Protein AF-A0A6L8DSC5-F1 (afdb_monomer_lite)

Foldseek 3Di:
DDKDFDDVCCPCVVPLVVVVVVLVVQCVVPVPPVVSVVVSVVSVVVVVCCVVCVVPDGDMDDDDDDD

Secondary structure (DSSP, 8-state):
-EEEEPPHHHHIIIIIHHHHHHHHHHHHHTTT-HHHHHHHHHHHHHHHHHHHHTTT---EEEE----

Structure (mmCIF, N/CA/C/O backbone):
data_AF-A0A6L8DSC5-F1
#
_entry.id   AF-A0A6L8DSC5-F1
#
loop_
_atom_site.group_PDB
_atom_site.id
_atom_site.type_symbol
_atom_site.label_atom_id
_atom_site.label_alt_id
_atom_site.label_comp_id
_atom_site.label_asym_id
_atom_site.label_entity_id
_atom_site.label_seq_id
_atom_site.pdbx_PDB_ins_code
_atom_site.Cartn_x
_atom_site.Cartn_y
_atom_site.Cartn_z
_atom_site.occupancy
_atom_site.B_iso_or_equiv
_atom_site.auth_seq_id
_atom_site.auth_comp_id
_atom_site.auth_asym_id
_atom_site.auth_atom_id
_atom_site.pdbx_PDB_model_num
ATOM 1 N N . MET A 1 1 ? 22.278 -9.637 -18.284 1.00 69.69 1 MET A N 1
ATOM 2 C CA . MET A 1 1 ? 21.665 -9.098 -17.052 1.00 69.69 1 MET A CA 1
ATOM 3 C C . MET A 1 1 ? 20.593 -8.131 -17.497 1.00 69.69 1 MET A C 1
ATOM 5 O O . MET A 1 1 ? 20.815 -7.463 -18.498 1.00 69.69 1 MET A O 1
ATOM 9 N N . GLY A 1 2 ? 19.436 -8.137 -16.850 1.00 89.69 2 GLY A N 1
ATOM 10 C CA . GLY A 1 2 ? 18.283 -7.350 -17.282 1.00 89.69 2 GLY A CA 1
ATOM 11 C C . GLY A 1 2 ? 17.460 -6.907 -16.086 1.00 89.69 2 GLY A C 1
ATOM 12 O O . GLY A 1 2 ? 17.620 -7.455 -14.994 1.00 89.69 2 GLY A O 1
ATOM 13 N N . HIS A 1 3 ? 16.612 -5.915 -16.304 1.00 94.69 3 HIS A N 1
ATOM 14 C CA . HIS A 1 3 ? 15.652 -5.436 -15.326 1.00 94.69 3 HIS A CA 1
ATOM 15 C C . HIS A 1 3 ? 14.357 -5.034 -16.034 1.00 94.69 3 HIS A C 1
ATOM 17 O O . HIS A 1 3 ? 14.366 -4.816 -17.250 1.00 94.69 3 HIS A O 1
ATOM 23 N N . PHE A 1 4 ? 13.252 -5.022 -15.298 1.00 95.06 4 PHE A N 1
ATOM 24 C CA . PHE A 1 4 ? 11.974 -4.520 -15.791 1.00 95.06 4 PHE A CA 1
ATOM 25 C C . PHE A 1 4 ? 11.129 -3.936 -14.648 1.00 95.06 4 PH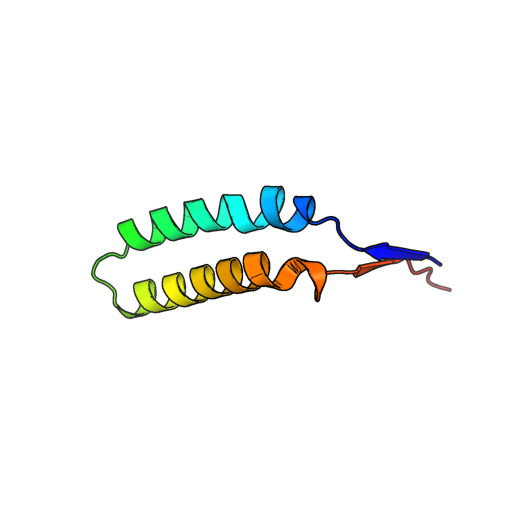E A C 1
ATOM 27 O O . PHE A 1 4 ? 11.145 -4.490 -13.539 1.00 95.06 4 PHE A O 1
ATOM 34 N N . PRO A 1 5 ? 10.356 -2.864 -14.909 1.00 94.69 5 PRO A N 1
ATOM 35 C CA . PRO A 1 5 ? 9.447 -2.310 -13.920 1.00 94.69 5 PRO A CA 1
ATOM 36 C C . PRO A 1 5 ? 8.267 -3.254 -13.718 1.00 94.69 5 PRO A C 1
ATOM 38 O O . PRO A 1 5 ? 7.776 -3.883 -14.663 1.00 94.69 5 PRO A O 1
ATOM 41 N N . LEU A 1 6 ? 7.775 -3.338 -12.485 1.00 94.19 6 LEU A N 1
ATOM 42 C CA . LEU A 1 6 ? 6.505 -3.998 -12.227 1.00 94.19 6 LEU A CA 1
ATOM 43 C C . LEU A 1 6 ? 5.369 -3.148 -12.814 1.00 94.19 6 LEU A C 1
ATOM 45 O O . LEU A 1 6 ? 5.330 -1.938 -12.578 1.00 94.19 6 LEU A O 1
ATOM 49 N N . PRO A 1 7 ? 4.425 -3.757 -13.551 1.00 93.31 7 PRO A N 1
ATOM 50 C CA . PRO A 1 7 ? 3.282 -3.029 -14.080 1.00 93.31 7 PRO A CA 1
ATOM 51 C C . PRO A 1 7 ? 2.371 -2.558 -12.943 1.00 93.31 7 PRO A C 1
ATOM 53 O O . PRO A 1 7 ? 2.282 -3.200 -11.895 1.00 93.31 7 PRO A O 1
ATOM 56 N N . ALA A 1 8 ? 1.615 -1.484 -13.176 1.00 92.31 8 ALA A N 1
ATOM 57 C CA . ALA A 1 8 ? 0.648 -0.969 -12.204 1.00 92.31 8 ALA A CA 1
ATOM 58 C C . ALA A 1 8 ? -0.395 -2.020 -11.766 1.00 92.31 8 ALA A C 1
ATOM 60 O O . ALA A 1 8 ? -0.864 -1.974 -10.633 1.00 92.31 8 ALA A O 1
ATOM 61 N N . SER A 1 9 ? -0.720 -3.002 -12.616 1.00 92.69 9 SER A N 1
ATOM 62 C CA . SER A 1 9 ? -1.616 -4.112 -12.258 1.00 92.69 9 SER A CA 1
ATOM 63 C C . SER A 1 9 ? -1.065 -4.980 -11.124 1.00 92.69 9 SER A C 1
ATOM 65 O O . SER A 1 9 ? -1.827 -5.369 -10.249 1.00 92.69 9 SER A O 1
ATOM 67 N N . ALA A 1 10 ? 0.253 -5.206 -11.067 1.00 92.69 10 ALA A N 1
ATOM 68 C CA . ALA A 1 10 ? 0.875 -5.973 -9.983 1.00 92.69 10 ALA A CA 1
ATOM 69 C C . ALA A 1 10 ? 0.733 -5.272 -8.619 1.00 92.69 10 ALA A C 1
ATOM 71 O O . ALA A 1 10 ? 0.746 -5.914 -7.574 1.00 92.69 10 ALA A O 1
ATOM 72 N N . TRP A 1 11 ? 0.576 -3.947 -8.623 1.00 93.94 11 TRP A N 1
ATOM 73 C CA . TRP A 1 11 ? 0.288 -3.169 -7.423 1.00 93.94 11 TRP A CA 1
ATOM 74 C C . TRP A 1 11 ? -1.205 -3.102 -7.129 1.00 93.94 11 TRP A C 1
ATOM 76 O O . TRP A 1 11 ? -1.619 -3.289 -5.990 1.00 93.94 11 TRP A O 1
ATOM 86 N N . TRP A 1 12 ? -2.033 -2.812 -8.131 1.00 92.56 12 TRP A N 1
ATOM 87 C CA . TRP A 1 12 ? -3.454 -2.596 -7.893 1.00 92.56 12 TRP A CA 1
ATOM 88 C C . TRP A 1 12 ? -4.220 -3.902 -7.699 1.00 92.56 12 TRP A C 1
ATOM 90 O O . TRP A 1 12 ? -4.911 -4.053 -6.694 1.00 92.56 12 TRP A O 1
ATOM 100 N N . ASP A 1 13 ? -4.097 -4.842 -8.632 1.00 94.31 13 ASP A N 1
ATOM 101 C CA . ASP A 1 13 ? -4.925 -6.047 -8.660 1.00 94.31 13 ASP A CA 1
ATOM 102 C C . ASP A 1 13 ? -4.487 -7.058 -7.601 1.00 94.31 13 ASP A C 1
ATOM 104 O O . ASP A 1 13 ? -5.335 -7.632 -6.914 1.00 94.31 13 ASP A O 1
ATOM 108 N N . ASP A 1 14 ? -3.173 -7.219 -7.431 1.00 94.38 14 ASP A N 1
ATOM 109 C CA . ASP A 1 14 ? -2.602 -8.261 -6.576 1.00 94.38 14 ASP A CA 1
ATOM 110 C C . ASP A 1 14 ? -2.292 -7.783 -5.146 1.00 94.38 14 ASP A C 1
ATOM 112 O O . ASP A 1 14 ? -2.237 -8.606 -4.231 1.00 94.38 14 ASP A O 1
ATOM 116 N N . TYR A 1 15 ? -2.124 -6.471 -4.919 1.00 94.94 15 TYR A N 1
ATOM 117 C CA . TYR A 1 15 ? -1.734 -5.925 -3.610 1.00 94.94 15 TYR A CA 1
ATOM 118 C C . TYR A 1 15 ? -2.772 -4.966 -3.004 1.00 94.94 15 TYR A C 1
ATOM 120 O O . TYR A 1 15 ? -3.422 -5.308 -2.012 1.00 94.94 15 TYR A O 1
ATOM 128 N N . TYR A 1 16 ? -2.987 -3.787 -3.593 1.00 96.69 16 TYR A N 1
ATOM 129 C CA . TYR A 1 16 ? -3.802 -2.736 -2.977 1.00 96.69 16 TYR A CA 1
ATOM 130 C C . TYR A 1 16 ? -5.304 -3.015 -2.991 1.00 96.69 16 TYR A C 1
ATOM 132 O O . TYR A 1 16 ? -5.984 -2.689 -2.022 1.00 96.69 16 TYR A O 1
ATOM 140 N N . ARG A 1 17 ? -5.853 -3.649 -4.031 1.00 95.19 17 ARG A N 1
ATOM 141 C CA . ARG A 1 17 ? -7.280 -4.000 -4.060 1.00 95.19 17 ARG A CA 1
ATOM 142 C C . ARG A 1 17 ? -7.639 -5.041 -2.984 1.00 95.19 17 ARG A C 1
ATOM 144 O O . ARG A 1 17 ? -8.616 -4.807 -2.265 1.00 95.19 17 ARG A O 1
ATOM 151 N N . PRO A 1 18 ? -6.880 -6.141 -2.799 1.00 97.75 18 PRO A N 1
ATOM 152 C CA . PRO A 1 18 ? -7.058 -7.022 -1.645 1.00 97.75 18 PRO A CA 1
ATOM 153 C C . PRO A 1 18 ? -6.836 -6.309 -0.306 1.00 97.75 18 PRO A C 1
ATOM 155 O O . PRO A 1 18 ? -7.627 -6.490 0.623 1.00 97.75 18 PRO A O 1
ATOM 158 N N . LEU A 1 19 ? -5.801 -5.465 -0.203 1.00 97.06 19 LEU A N 1
ATOM 159 C CA . LEU A 1 19 ? -5.515 -4.712 1.018 1.00 97.06 19 LEU A CA 1
ATOM 160 C C . LEU A 1 19 ? -6.666 -3.776 1.394 1.00 97.06 19 LEU A C 1
ATOM 162 O O . LEU A 1 19 ? -7.044 -3.734 2.559 1.00 97.06 19 LEU A O 1
ATOM 166 N N . GLN A 1 20 ? -7.277 -3.087 0.430 1.00 97.50 20 GLN A N 1
ATOM 167 C CA . GLN A 1 20 ? -8.410 -2.198 0.676 1.00 97.50 20 GLN A CA 1
ATOM 168 C C . GLN A 1 20 ? -9.587 -2.945 1.315 1.00 97.50 20 GLN A C 1
ATOM 170 O O . GLN A 1 20 ? -10.150 -2.478 2.306 1.00 97.50 20 GLN A O 1
ATOM 175 N N . ALA A 1 21 ? -9.921 -4.133 0.801 1.00 97.69 21 ALA A N 1
ATOM 176 C CA . ALA A 1 21 ? -10.961 -4.975 1.389 1.00 97.69 21 ALA A CA 1
ATOM 177 C C . ALA A 1 21 ? -10.604 -5.404 2.824 1.00 97.69 21 ALA A C 1
ATOM 179 O O . ALA A 1 21 ? -11.451 -5.352 3.721 1.00 97.69 21 ALA A O 1
ATOM 180 N N . ASN A 1 22 ? -9.339 -5.765 3.060 1.00 97.88 22 ASN A N 1
ATOM 181 C CA . ASN A 1 22 ? -8.847 -6.129 4.387 1.00 97.88 22 ASN A CA 1
ATOM 182 C C . ASN A 1 22 ? -8.887 -4.948 5.363 1.00 97.88 22 ASN A C 1
ATOM 184 O O . ASN A 1 22 ? -9.300 -5.134 6.503 1.00 97.88 22 ASN A O 1
ATOM 188 N N . VAL A 1 23 ? -8.524 -3.739 4.926 1.00 98.06 23 VAL A N 1
ATOM 189 C CA . VAL A 1 23 ? -8.595 -2.509 5.730 1.00 98.06 23 VAL A CA 1
ATOM 190 C C . VAL A 1 23 ? -10.040 -2.223 6.131 1.00 98.06 23 VAL A C 1
ATOM 192 O O . VAL A 1 23 ? -10.304 -1.969 7.304 1.00 98.06 23 VAL A O 1
ATOM 195 N N . THR A 1 24 ? -10.999 -2.327 5.206 1.00 97.94 24 THR A N 1
ATOM 196 C CA . THR A 1 24 ? -12.424 -2.166 5.536 1.00 97.94 24 THR A CA 1
ATOM 197 C C . THR A 1 24 ? -12.880 -3.190 6.577 1.00 97.94 24 THR A C 1
ATOM 199 O O . THR A 1 24 ? -13.459 -2.811 7.594 1.00 97.94 24 THR A O 1
ATOM 202 N N . ALA A 1 25 ? -12.573 -4.474 6.373 1.00 98.31 25 ALA A N 1
ATOM 203 C CA . ALA A 1 25 ? -12.936 -5.526 7.322 1.00 98.31 25 ALA A CA 1
ATOM 204 C C . ALA A 1 25 ? -12.264 -5.336 8.696 1.00 98.31 25 ALA A C 1
ATOM 206 O O . ALA A 1 25 ? -12.889 -5.546 9.737 1.00 98.31 25 ALA A O 1
ATOM 207 N N . PHE A 1 26 ? -11.002 -4.907 8.706 1.00 98.25 26 PHE A N 1
ATOM 208 C CA . PHE A 1 26 ? -10.231 -4.627 9.912 1.00 98.25 26 PHE A CA 1
ATOM 209 C C . PHE A 1 26 ? -10.842 -3.475 10.713 1.00 98.25 26 PHE A C 1
ATOM 211 O O . PHE A 1 26 ? -11.061 -3.626 11.915 1.00 98.25 26 PHE A O 1
ATOM 218 N N . ARG A 1 27 ? -11.216 -2.370 10.055 1.00 98.19 27 ARG A N 1
ATOM 219 C CA . ARG A 1 27 ? -11.893 -1.245 10.718 1.00 98.19 27 ARG A CA 1
ATOM 220 C C . ARG A 1 27 ? -13.185 -1.668 11.393 1.00 98.19 27 ARG A C 1
ATOM 222 O O . ARG A 1 27 ? -13.429 -1.257 12.519 1.00 98.19 27 ARG A O 1
ATOM 229 N N . THR A 1 28 ? -13.989 -2.499 10.729 1.00 97.88 28 THR A N 1
ATOM 230 C CA . THR A 1 28 ? -15.227 -3.028 11.316 1.00 97.88 28 THR A CA 1
ATOM 231 C C . THR A 1 28 ? -14.939 -3.931 12.513 1.00 97.88 28 THR A C 1
ATOM 233 O O . THR A 1 28 ? -15.625 -3.843 13.526 1.00 97.88 28 THR A O 1
ATOM 236 N N . ARG A 1 29 ? -13.915 -4.786 12.425 1.00 98.31 29 ARG A N 1
ATOM 237 C CA . ARG A 1 29 ? -13.536 -5.701 13.510 1.00 98.31 29 ARG A CA 1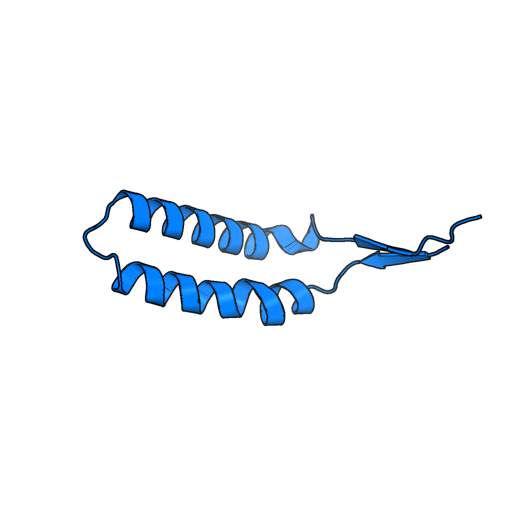
ATOM 238 C C . ARG A 1 29 ? -13.006 -4.975 14.750 1.00 98.31 29 ARG A C 1
ATOM 240 O O . ARG A 1 29 ? -13.207 -5.466 15.856 1.00 98.31 29 ARG A O 1
ATOM 247 N N . TYR A 1 30 ? -12.335 -3.841 14.565 1.00 97.88 30 TYR A N 1
ATOM 248 C CA . TYR A 1 30 ? -11.682 -3.067 15.625 1.00 97.88 30 TYR A CA 1
ATOM 249 C C . TYR A 1 30 ? -12.248 -1.644 15.730 1.00 97.88 30 TYR A C 1
ATOM 251 O O . TYR A 1 30 ? -11.503 -0.679 15.902 1.00 97.88 30 TYR A O 1
ATOM 259 N N . ALA A 1 31 ? -13.570 -1.504 15.607 1.00 96.69 31 ALA A N 1
ATOM 260 C CA . ALA A 1 31 ? -14.245 -0.205 15.557 1.00 96.69 31 ALA A CA 1
ATOM 261 C C . ALA A 1 31 ? -13.957 0.680 16.784 1.00 96.69 31 ALA A C 1
ATOM 263 O O . ALA A 1 31 ? -13.750 1.880 16.636 1.00 96.69 31 ALA A O 1
ATOM 264 N N . ASP A 1 32 ? -13.863 0.074 17.971 1.00 97.88 32 ASP A N 1
ATOM 265 C CA . ASP A 1 32 ? -13.687 0.789 19.242 1.00 97.88 32 ASP A CA 1
ATOM 266 C C . ASP A 1 32 ? -12.218 0.924 19.683 1.00 97.88 32 ASP A C 1
ATOM 268 O O . ASP A 1 32 ? -11.947 1.328 20.813 1.00 97.88 32 ASP A O 1
ATOM 272 N N . ALA A 1 33 ? -11.257 0.561 18.827 1.00 98.38 33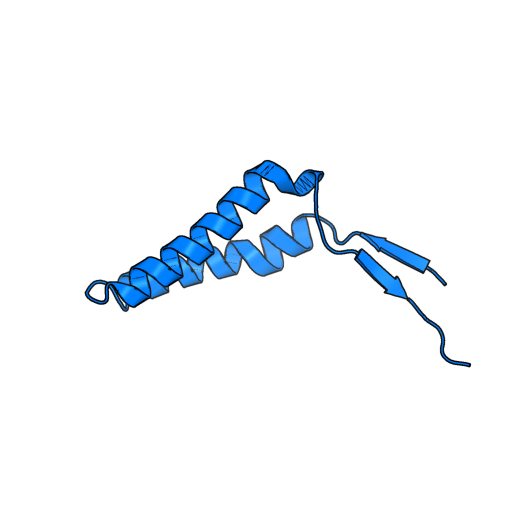 ALA A N 1
ATOM 273 C CA . ALA A 1 33 ? -9.827 0.636 19.127 1.00 98.38 33 ALA A CA 1
ATOM 274 C C . ALA A 1 33 ? -9.168 1.773 18.320 1.00 98.38 33 ALA A C 1
ATOM 276 O O . ALA A 1 33 ? -8.894 1.583 17.132 1.00 98.38 33 ALA A O 1
ATOM 277 N N . PRO A 1 34 ? -8.881 2.938 18.937 1.00 97.81 34 PRO A N 1
ATOM 278 C CA . PRO A 1 34 ? -8.307 4.093 18.242 1.00 97.81 34 PRO A CA 1
ATOM 279 C C . PRO A 1 34 ? -6.998 3.776 17.512 1.00 97.81 34 PRO A C 1
ATOM 281 O O . PRO A 1 34 ? -6.875 4.088 16.333 1.00 97.81 34 PRO A O 1
ATOM 284 N N . ASP A 1 35 ? -6.080 3.058 18.162 1.00 98.31 35 ASP A N 1
ATOM 285 C CA . ASP A 1 35 ? -4.790 2.669 17.575 1.00 98.31 35 ASP A CA 1
ATOM 286 C C . ASP A 1 35 ? -4.967 1.793 16.321 1.00 98.31 35 ASP A C 1
ATOM 288 O O . ASP A 1 35 ? -4.198 1.872 15.362 1.00 98.31 35 ASP A O 1
ATOM 292 N N . ALA A 1 36 ? -6.014 0.960 16.295 1.00 98.00 36 ALA A N 1
ATOM 293 C CA . ALA 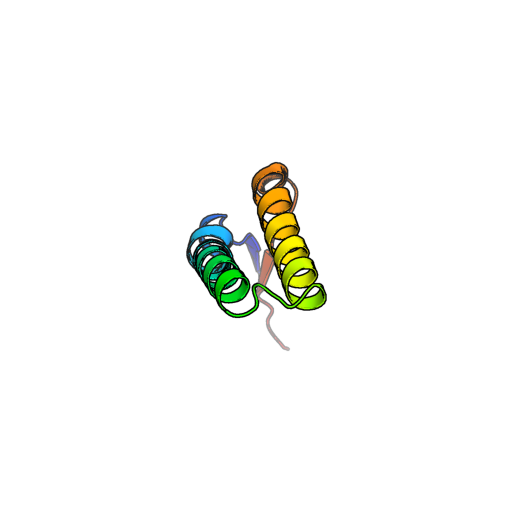A 1 36 ? -6.344 0.155 15.125 1.00 98.00 36 ALA A CA 1
ATOM 294 C C . ALA A 1 36 ? -6.904 1.028 13.990 1.00 98.00 36 ALA A C 1
ATOM 296 O O . ALA A 1 36 ? -6.571 0.814 12.824 1.00 98.00 36 ALA A O 1
ATOM 297 N N . GLN A 1 37 ? -7.725 2.031 14.307 1.00 98.38 37 GLN A N 1
ATOM 298 C CA . GLN A 1 37 ? -8.210 2.973 13.297 1.00 98.38 37 GLN A CA 1
ATOM 299 C C . GLN A 1 37 ? -7.065 3.796 12.704 1.00 98.38 37 GLN A C 1
ATOM 301 O O . GLN A 1 37 ? -7.008 3.934 11.486 1.00 98.38 37 GLN A O 1
ATOM 306 N N . GLU A 1 38 ? -6.115 4.240 13.528 1.00 98.38 38 GLU A N 1
ATOM 307 C CA . GLU A 1 38 ? -4.935 4.973 13.064 1.00 98.38 38 GLU A CA 1
ATOM 308 C C . GLU A 1 38 ? -4.063 4.119 12.131 1.00 98.38 38 GLU A C 1
ATOM 310 O O . GLU A 1 38 ? -3.668 4.574 11.057 1.00 98.38 38 GLU A O 1
ATOM 315 N N . LEU A 1 39 ? -3.828 2.846 12.469 1.00 98.19 39 LEU A N 1
ATOM 316 C CA . LEU A 1 39 ? -3.128 1.920 11.573 1.00 98.19 39 LEU A CA 1
ATOM 317 C C . LEU A 1 39 ? -3.867 1.766 10.233 1.00 98.19 39 LEU A C 1
ATOM 319 O O . LEU A 1 39 ? -3.257 1.781 9.163 1.00 98.19 39 LEU A O 1
ATOM 323 N N . ALA A 1 40 ? -5.193 1.641 10.278 1.00 98.25 40 ALA A N 1
ATOM 324 C CA . ALA A 1 40 ? -6.013 1.548 9.079 1.00 98.25 40 ALA A CA 1
ATOM 325 C C . ALA A 1 40 ? -5.992 2.848 8.249 1.00 98.25 40 ALA A C 1
ATOM 327 O O . ALA A 1 40 ? -6.100 2.787 7.020 1.00 98.25 40 ALA A O 1
ATOM 328 N N . ASP A 1 41 ? -5.862 4.013 8.891 1.00 98.44 41 ASP A N 1
ATOM 329 C CA . ASP A 1 41 ? -5.708 5.316 8.233 1.00 98.44 41 ASP A CA 1
ATOM 330 C C . ASP A 1 41 ? -4.365 5.402 7.508 1.00 98.44 41 ASP A C 1
ATOM 332 O O . ASP A 1 41 ? -4.325 5.824 6.354 1.00 98.44 41 ASP A O 1
ATOM 336 N N . GLN A 1 42 ? -3.284 4.923 8.127 1.00 98.19 42 GLN A N 1
ATOM 337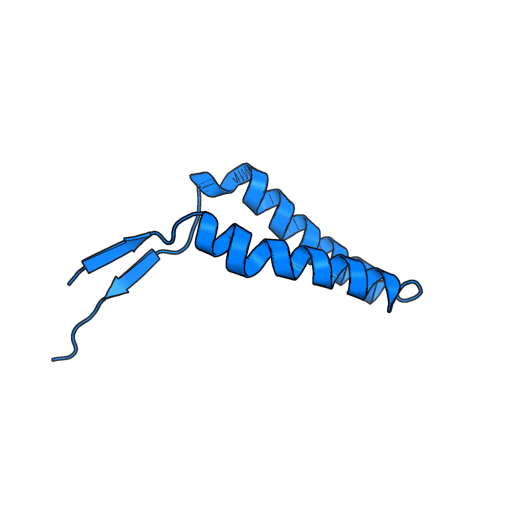 C CA . GLN A 1 42 ? -1.958 4.869 7.504 1.00 98.19 42 GLN A CA 1
ATOM 338 C C . GLN A 1 42 ? -1.956 3.985 6.248 1.00 98.19 42 GLN A C 1
ATOM 340 O O . GLN A 1 42 ? -1.462 4.406 5.202 1.00 98.19 42 GLN A O 1
ATOM 345 N N . CYS A 1 43 ? -2.574 2.799 6.307 1.00 97.75 43 CYS A N 1
ATOM 346 C CA . CYS A 1 43 ? -2.711 1.933 5.131 1.00 97.75 43 CYS A CA 1
ATOM 347 C C . CYS A 1 43 ? -3.550 2.585 4.020 1.00 97.75 43 CYS A C 1
ATOM 349 O O . CYS A 1 43 ? -3.223 2.459 2.840 1.00 97.75 43 CYS A O 1
ATOM 351 N N . GLN A 1 44 ? -4.636 3.282 4.377 1.00 98.12 44 GLN A N 1
ATOM 352 C CA . GLN A 1 44 ? -5.452 4.001 3.394 1.00 98.12 44 GLN A CA 1
ATOM 353 C C . GLN A 1 44 ? -4.677 5.159 2.760 1.00 98.12 44 GLN A C 1
ATOM 355 O O . GLN A 1 44 ? -4.725 5.329 1.544 1.00 98.12 44 GLN A O 1
ATOM 360 N N . HIS A 1 45 ? -3.908 5.897 3.559 1.00 98.00 45 HIS A N 1
ATOM 361 C CA . HIS A 1 45 ? -3.070 6.982 3.073 1.00 98.00 45 HIS A CA 1
ATOM 362 C C . HIS A 1 45 ? -2.025 6.495 2.062 1.00 98.00 45 HIS A C 1
ATOM 364 O O . HIS A 1 45 ? -1.861 7.116 1.015 1.00 98.00 45 HIS A O 1
ATOM 370 N N . GLU A 1 46 ? -1.367 5.360 2.319 1.00 97.31 46 GLU A N 1
ATOM 371 C CA . GLU A 1 46 ? -0.432 4.754 1.362 1.00 97.31 46 GLU A CA 1
ATOM 372 C C . GLU A 1 46 ? -1.114 4.442 0.017 1.00 97.31 46 GLU A C 1
ATOM 374 O O . GLU A 1 46 ? -0.589 4.795 -1.040 1.00 97.31 46 GLU A O 1
ATOM 379 N N . MET A 1 47 ? -2.311 3.841 0.049 1.00 96.88 47 MET A N 1
ATOM 380 C CA . MET A 1 47 ? -3.100 3.555 -1.158 1.00 96.88 47 MET A CA 1
ATOM 381 C C . MET A 1 47 ? -3.470 4.824 -1.935 1.00 96.88 47 MET A C 1
ATOM 383 O O . MET A 1 47 ? -3.451 4.824 -3.170 1.00 96.88 47 MET A O 1
ATOM 387 N N . ASP A 1 48 ? -3.808 5.902 -1.228 1.00 97.31 48 ASP A N 1
ATOM 388 C CA . ASP A 1 48 ? -4.180 7.180 -1.836 1.00 97.31 48 ASP A CA 1
ATOM 389 C C . ASP A 1 48 ? -2.968 7.871 -2.477 1.00 97.31 48 ASP A C 1
ATOM 391 O O . ASP A 1 48 ? -3.065 8.372 -3.601 1.00 97.31 48 ASP A O 1
ATOM 395 N N . VAL A 1 49 ? -1.809 7.838 -1.810 1.00 97.12 49 VAL A N 1
ATOM 396 C CA . VAL A 1 49 ? -0.534 8.322 -2.363 1.00 97.12 49 VAL A CA 1
ATOM 397 C C . VAL A 1 49 ? -0.158 7.527 -3.609 1.00 97.12 49 VAL A C 1
ATOM 399 O O . VAL A 1 49 ? 0.191 8.129 -4.626 1.00 97.12 49 VAL A O 1
ATOM 402 N N . TRP A 1 50 ? -0.298 6.200 -3.577 1.00 96.19 50 TRP A N 1
ATOM 403 C CA . TRP A 1 50 ? -0.031 5.369 -4.747 1.00 96.19 50 TRP A CA 1
ATOM 404 C C . TRP A 1 50 ? -0.946 5.723 -5.911 1.00 96.19 50 TRP A C 1
ATOM 406 O O . TRP A 1 50 ? -0.461 5.991 -7.004 1.00 96.19 50 TRP A O 1
ATOM 416 N N . ARG A 1 51 ? -2.257 5.849 -5.691 1.00 93.88 51 ARG A N 1
ATOM 417 C CA . ARG A 1 51 ? -3.184 6.272 -6.754 1.00 93.88 51 ARG A CA 1
ATOM 418 C C . ARG A 1 51 ? -2.840 7.636 -7.351 1.00 93.88 51 ARG A C 1
ATOM 420 O O . ARG A 1 51 ? -3.042 7.830 -8.545 1.00 93.88 51 ARG A O 1
ATOM 427 N N . ALA A 1 52 ? -2.368 8.574 -6.534 1.00 96.19 52 ALA A N 1
ATOM 428 C CA . ALA A 1 52 ? -2.043 9.924 -6.982 1.00 96.19 52 ALA A CA 1
ATOM 429 C C . ALA A 1 52 ? -0.697 10.011 -7.720 1.00 96.19 52 ALA A C 1
ATOM 431 O O . ALA A 1 52 ? -0.540 10.871 -8.585 1.00 96.19 52 ALA A O 1
ATOM 432 N N . TYR A 1 53 ? 0.267 9.147 -7.384 1.00 95.88 53 TYR A N 1
ATOM 433 C CA . TYR A 1 53 ? 1.658 9.304 -7.819 1.00 95.88 53 TYR A CA 1
ATOM 434 C C . TYR A 1 53 ? 2.321 8.024 -8.360 1.00 95.88 53 TYR A C 1
ATOM 436 O O . TYR A 1 53 ? 3.542 8.009 -8.508 1.00 95.88 53 TYR A O 1
ATOM 444 N N . ALA A 1 54 ? 1.559 6.978 -8.702 1.00 92.75 54 ALA A N 1
ATOM 445 C CA . ALA A 1 54 ? 2.082 5.705 -9.227 1.00 92.75 54 ALA A CA 1
ATOM 446 C C . ALA A 1 54 ? 2.953 5.851 -10.488 1.00 92.75 54 ALA A C 1
ATOM 448 O O . ALA A 1 54 ? 3.800 5.003 -10.750 1.00 92.75 54 ALA A O 1
ATOM 449 N N . ASP A 1 55 ? 2.792 6.932 -11.252 1.00 92.50 55 ASP A N 1
ATOM 450 C CA . ASP A 1 55 ? 3.622 7.199 -12.433 1.00 92.50 55 ASP A CA 1
ATOM 451 C C . ASP A 1 55 ? 5.035 7.705 -12.077 1.00 92.50 55 ASP A C 1
ATOM 453 O O . ASP A 1 55 ? 5.926 7.723 -12.927 1.00 92.50 55 ASP A O 1
ATOM 457 N N . PHE A 1 56 ? 5.260 8.127 -10.828 1.00 93.31 56 PHE A N 1
ATOM 458 C CA . PHE A 1 56 ? 6.516 8.731 -10.371 1.00 93.31 56 PHE A CA 1
ATOM 459 C C . PHE A 1 56 ? 7.378 7.787 -9.528 1.00 93.31 56 PHE A C 1
ATOM 461 O O . PHE A 1 56 ? 8.555 8.075 -9.304 1.00 93.31 56 PHE A O 1
ATOM 468 N N . TYR A 1 57 ? 6.819 6.674 -9.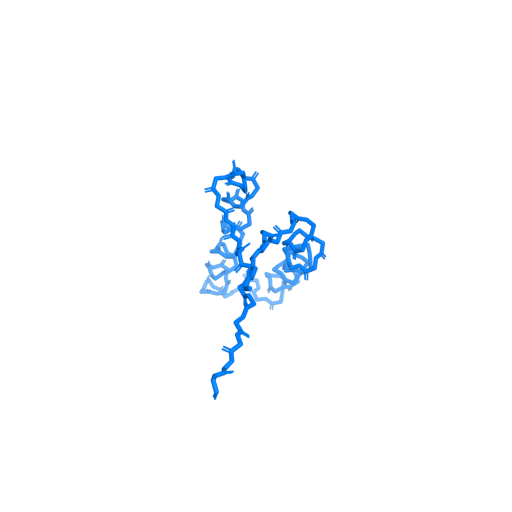049 1.00 92.62 57 TYR A N 1
ATOM 469 C CA . TYR A 1 57 ? 7.545 5.678 -8.268 1.00 92.62 57 TYR A CA 1
ATOM 470 C C . TYR A 1 57 ? 6.951 4.281 -8.447 1.00 92.62 57 TYR A C 1
ATOM 472 O O . TYR A 1 57 ? 5.767 4.111 -8.714 1.00 92.62 57 TYR A O 1
ATOM 480 N N . GLY A 1 58 ? 7.778 3.257 -8.261 1.00 92.25 58 GLY A N 1
ATOM 481 C CA . GLY A 1 58 ? 7.351 1.873 -8.403 1.00 92.25 58 GLY A CA 1
ATOM 482 C C . GLY A 1 58 ? 8.455 0.897 -8.031 1.00 92.25 58 GLY A C 1
ATOM 483 O O . GLY A 1 58 ? 9.494 1.281 -7.493 1.00 92.25 58 GLY A O 1
ATOM 484 N N . TYR A 1 59 ? 8.214 -0.382 -8.303 1.00 93.44 59 TYR A N 1
ATOM 485 C CA . TYR A 1 59 ? 9.183 -1.450 -8.069 1.00 93.44 59 TYR A CA 1
ATOM 486 C C . TYR A 1 59 ? 9.832 -1.862 -9.383 1.00 93.44 59 TYR A C 1
ATOM 488 O O . TYR A 1 59 ? 9.170 -1.947 -10.415 1.00 93.44 59 TYR A O 1
ATOM 496 N N . GLU A 1 60 ? 11.121 -2.176 -9.307 1.00 95.44 60 GLU A N 1
ATOM 497 C CA . GLU A 1 60 ? 11.939 -2.638 -10.422 1.00 95.44 60 GLU A CA 1
ATOM 498 C C . GLU A 1 60 ? 12.491 -4.022 -10.079 1.00 95.44 60 GLU A C 1
ATOM 500 O O . GLU A 1 60 ? 13.081 -4.222 -9.012 1.00 95.44 60 GLU A O 1
ATOM 505 N N . PHE A 1 61 ? 12.304 -4.990 -10.972 1.00 95.81 61 PHE A N 1
ATOM 506 C CA . PHE A 1 61 ? 12.854 -6.326 -10.797 1.00 95.81 61 PHE A CA 1
ATOM 507 C C . PHE A 1 61 ? 14.216 -6.427 -11.479 1.00 95.81 61 PHE A C 1
ATOM 509 O O . PHE A 1 61 ? 14.331 -6.148 -12.668 1.00 95.81 61 PHE A O 1
ATOM 516 N N . PHE A 1 62 ? 15.242 -6.890 -10.762 1.00 94.94 62 PHE A N 1
ATOM 517 C CA . PHE A 1 62 ? 16.596 -7.063 -11.298 1.00 94.94 62 PHE A CA 1
ATOM 518 C C . PHE A 1 62 ? 16.963 -8.542 -11.415 1.00 94.94 62 PHE A C 1
ATOM 520 O O . PHE A 1 62 ? 16.882 -9.298 -10.449 1.00 94.94 62 PHE A O 1
ATOM 527 N N . VAL A 1 63 ? 17.440 -8.952 -12.590 1.00 94.75 63 VAL A N 1
ATOM 528 C CA . VAL A 1 63 ? 17.900 -10.321 -12.850 1.00 94.75 63 VAL A CA 1
ATOM 529 C C . VAL A 1 63 ? 19.423 -10.357 -12.911 1.00 94.75 63 VAL A C 1
ATOM 531 O O . VAL A 1 63 ? 20.053 -9.868 -13.860 1.00 94.75 63 VAL A O 1
ATOM 534 N N . LEU A 1 64 ? 20.011 -10.994 -11.900 1.00 94.25 64 LEU A N 1
ATOM 535 C CA . LEU A 1 64 ? 21.453 -11.143 -11.724 1.00 94.25 64 LEU A CA 1
ATOM 536 C C . LEU A 1 64 ? 21.886 -12.597 -11.950 1.00 94.25 64 LEU A C 1
ATOM 538 O O . LEU A 1 64 ? 21.120 -13.535 -11.747 1.00 94.25 64 LEU A O 1
ATOM 542 N N . ARG A 1 65 ? 23.143 -12.783 -12.361 1.00 93.25 65 ARG A N 1
ATOM 543 C CA . ARG A 1 65 ? 23.781 -14.099 -12.489 1.00 93.25 65 ARG A CA 1
ATOM 544 C C . ARG A 1 65 ? 24.998 -14.142 -11.574 1.00 93.25 65 ARG A C 1
ATOM 546 O O . ARG A 1 65 ? 25.892 -13.313 -11.734 1.00 93.25 65 ARG A O 1
ATOM 553 N N . ALA A 1 66 ? 25.015 -15.090 -10.641 1.00 89.25 66 ALA A N 1
ATOM 554 C CA . ALA A 1 66 ? 26.186 -15.359 -9.814 1.00 89.25 66 ALA A CA 1
ATOM 555 C C . ALA A 1 66 ? 27.332 -15.923 -10.674 1.00 89.25 66 ALA A C 1
ATOM 557 O O . ALA A 1 66 ? 27.080 -16.560 -11.702 1.00 89.25 66 ALA A O 1
ATOM 558 N N . ARG A 1 67 ? 28.569 -15.623 -10.274 1.00 80.44 67 ARG A N 1
ATOM 559 C CA . ARG A 1 67 ? 29.786 -16.133 -10.915 1.00 80.44 67 ARG A CA 1
ATOM 560 C C . ARG A 1 67 ? 30.097 -17.547 -10.460 1.00 80.44 67 ARG A C 1
ATOM 562 O O . ARG A 1 67 ? 29.878 -17.818 -9.260 1.00 80.44 67 ARG A O 1
#

pLDDT: mean 95.23, std 4.33, range [69.69, 98.44]

Sequence (67 aa):
MGHFPLPASAWWDDYYRPLQANVTAFRTRYADAPDAQELADQCQHEMDVWRAYADFYGYEFFVLRAR

Radius of gyration: 16.14 Å; chains: 1; bounding box: 45×26×36 Å